Protein AF-A0A318U364-F1 (afdb_monomer_lite)

Radius of gyration: 12.67 Å; chain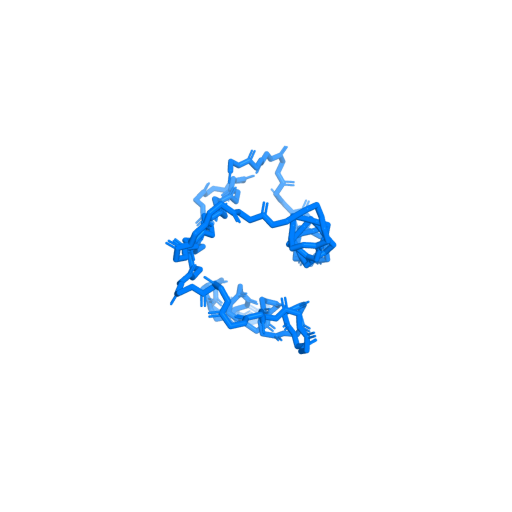s: 1; bounding box: 30×21×34 Å

Secondary structure (DSSP, 8-state):
-----HHHHHHHHHHHHHTTT--TTEEEEEEEEETTEEEEEEEESSPPPHHHHHHHHHHHHHHHHH-TT--EE-

Foldseek 3Di:
DPPPPVVNLLVVLLCVLCVVLDDPQWDDWDWDDDQQEIEIDTHGPDDDDPSNVVSVVRSVVSSVVSPVSRDYYD

Structure (mmCIF, N/CA/C/O backbone):
data_AF-A0A318U364-F1
#
_entry.id   AF-A0A318U364-F1
#
loop_
_atom_site.group_PDB
_atom_site.id
_atom_site.type_symbol
_atom_site.label_atom_id
_atom_site.label_alt_id
_atom_site.label_comp_id
_atom_site.label_asym_id
_atom_site.label_entity_id
_atom_site.label_seq_id
_atom_site.pdbx_PDB_ins_code
_atom_site.Cartn_x
_atom_site.Cartn_y
_atom_site.Cartn_z
_atom_site.occupancy
_atom_site.B_iso_or_equiv
_atom_site.auth_seq_id
_atom_site.auth_comp_id
_atom_site.auth_asym_id
_atom_site.auth_atom_id
_atom_site.pdbx_PDB_model_num
ATOM 1 N N . MET A 1 1 ? 17.442 -7.759 -20.756 1.00 48.25 1 MET A N 1
ATOM 2 C CA . MET A 1 1 ? 16.744 -7.722 -19.454 1.00 48.25 1 MET A CA 1
ATOM 3 C C . MET A 1 1 ? 15.308 -8.119 -19.736 1.00 48.25 1 MET A C 1
ATOM 5 O O . MET A 1 1 ? 14.741 -7.495 -20.629 1.00 48.25 1 MET A O 1
ATOM 9 N N . PRO A 1 2 ? 14.748 -9.192 -19.151 1.00 46.59 2 PRO A N 1
ATOM 10 C CA . PRO A 1 2 ? 13.353 -9.494 -19.420 1.00 46.59 2 PRO A CA 1
ATOM 11 C C . PRO A 1 2 ? 12.538 -8.314 -18.894 1.00 46.59 2 PRO A C 1
ATOM 13 O O . PRO A 1 2 ? 12.824 -7.792 -17.816 1.00 46.59 2 PRO A O 1
ATOM 16 N N . ILE A 1 3 ? 11.591 -7.854 -19.703 1.00 50.25 3 ILE A N 1
ATOM 17 C CA . ILE A 1 3 ? 10.624 -6.830 -19.328 1.00 50.25 3 ILE A CA 1
ATOM 18 C C . ILE A 1 3 ? 9.765 -7.479 -18.242 1.00 50.25 3 ILE A C 1
ATOM 20 O O . ILE A 1 3 ? 8.776 -8.145 -18.536 1.00 50.25 3 ILE A O 1
ATOM 24 N N . CYS A 1 4 ? 10.202 -7.398 -16.985 1.00 55.50 4 CYS A N 1
ATOM 25 C CA . CYS A 1 4 ? 9.325 -7.704 -15.872 1.00 55.50 4 CYS A CA 1
ATOM 26 C C . CYS A 1 4 ? 8.231 -6.647 -15.944 1.00 55.50 4 CYS A C 1
ATOM 28 O O . CYS A 1 4 ? 8.525 -5.453 -15.889 1.00 55.50 4 CYS A O 1
ATOM 30 N N . ASN A 1 5 ? 7.002 -7.085 -16.208 1.00 81.75 5 ASN A N 1
ATOM 31 C CA . ASN A 1 5 ? 5.846 -6.208 -16.273 1.00 81.75 5 ASN A CA 1
ATOM 32 C C . ASN A 1 5 ? 5.856 -5.319 -15.015 1.00 81.75 5 ASN A C 1
ATOM 34 O O . ASN A 1 5 ? 5.835 -5.844 -13.904 1.00 81.75 5 ASN A O 1
ATOM 38 N N . ARG A 1 6 ? 5.965 -3.995 -15.190 1.00 81.75 6 ARG A N 1
ATOM 39 C CA . ARG A 1 6 ? 6.137 -3.043 -14.081 1.00 81.75 6 ARG A CA 1
ATOM 40 C C . ARG A 1 6 ? 4.978 -3.133 -13.090 1.00 81.75 6 ARG A C 1
ATOM 42 O O . ARG A 1 6 ? 5.208 -3.056 -11.888 1.00 81.75 6 ARG A O 1
ATOM 49 N N . ASP A 1 7 ? 3.780 -3.422 -13.593 1.00 86.38 7 ASP A N 1
ATOM 50 C CA . ASP A 1 7 ? 2.589 -3.653 -12.778 1.00 86.38 7 ASP A CA 1
ATOM 51 C C . ASP A 1 7 ? 2.736 -4.926 -11.936 1.00 86.38 7 ASP A C 1
ATOM 53 O O . ASP A 1 7 ? 2.412 -4.935 -10.752 1.00 86.38 7 ASP A O 1
ATOM 57 N N . LEU A 1 8 ? 3.296 -5.997 -12.511 1.00 92.81 8 LEU A N 1
ATOM 58 C CA . LEU A 1 8 ? 3.579 -7.227 -11.769 1.00 92.81 8 LEU A CA 1
ATOM 59 C C . LEU A 1 8 ? 4.648 -6.997 -10.693 1.00 92.81 8 LEU A C 1
ATOM 61 O O . LEU A 1 8 ? 4.485 -7.471 -9.572 1.00 92.81 8 LEU A O 1
ATOM 65 N N . SER A 1 9 ? 5.716 -6.257 -11.006 1.00 94.94 9 SER A N 1
ATOM 66 C CA . SER A 1 9 ? 6.742 -5.893 -10.022 1.00 94.94 9 SER A CA 1
ATOM 67 C C . SER A 1 9 ? 6.147 -5.096 -8.861 1.00 94.94 9 SER A C 1
ATOM 69 O O . SER A 1 9 ? 6.451 -5.389 -7.707 1.00 94.94 9 SER A O 1
ATOM 71 N N . LEU A 1 10 ? 5.272 -4.127 -9.156 1.00 95.25 10 LEU A N 1
ATOM 72 C CA . LEU A 1 10 ? 4.582 -3.325 -8.145 1.00 95.25 10 LEU A CA 1
ATOM 73 C C . LEU A 1 10 ? 3.689 -4.192 -7.260 1.00 95.25 10 LEU A C 1
ATOM 75 O O . LEU A 1 10 ? 3.762 -4.088 -6.040 1.00 95.25 10 LEU A O 1
ATOM 79 N N . ILE A 1 11 ? 2.907 -5.095 -7.856 1.00 95.56 11 ILE A N 1
ATOM 80 C CA . ILE A 1 11 ? 2.062 -6.033 -7.106 1.00 95.56 11 ILE A CA 1
ATOM 81 C C . ILE A 1 11 ? 2.911 -6.903 -6.172 1.00 95.56 11 ILE A C 1
ATOM 83 O O . ILE A 1 11 ? 2.560 -7.057 -5.004 1.00 95.56 11 ILE A O 1
ATOM 87 N N . LEU A 1 12 ? 4.029 -7.455 -6.651 1.00 96.38 12 LEU A N 1
ATOM 88 C CA . LEU A 1 12 ? 4.893 -8.324 -5.846 1.00 96.38 12 LEU A CA 1
ATOM 89 C C . LEU A 1 12 ? 5.600 -7.563 -4.715 1.00 96.38 12 LEU A C 1
ATOM 91 O O . LEU A 1 12 ? 5.644 -8.052 -3.584 1.00 96.38 12 LEU A O 1
ATOM 95 N N . SER A 1 13 ? 6.113 -6.364 -4.998 1.00 97.12 13 SER A N 1
ATOM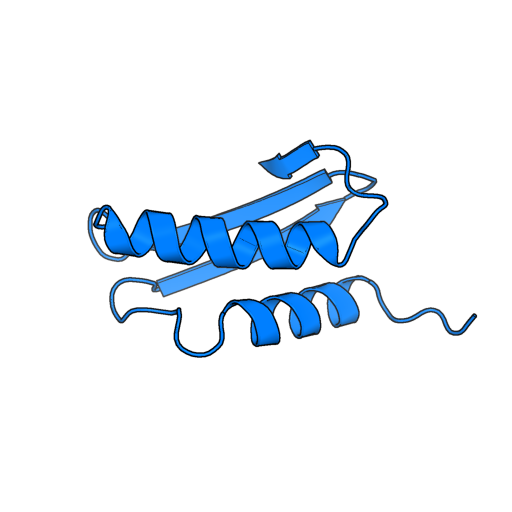 96 C CA . SER A 1 13 ? 6.708 -5.486 -3.985 1.00 97.12 13 SER A CA 1
ATOM 97 C C . SER A 1 13 ? 5.674 -5.101 -2.922 1.00 97.12 13 SER A C 1
ATOM 99 O O . SER A 1 13 ? 5.916 -5.288 -1.727 1.00 97.12 13 SER A O 1
ATOM 101 N N . ALA A 1 14 ? 4.469 -4.701 -3.342 1.00 96.75 14 ALA A N 1
ATOM 102 C CA . ALA A 1 14 ? 3.375 -4.367 -2.438 1.00 96.75 14 ALA A CA 1
ATOM 103 C C . ALA A 1 14 ? 2.941 -5.564 -1.582 1.00 96.75 14 ALA A C 1
ATOM 105 O O . ALA A 1 14 ? 2.786 -5.417 -0.373 1.00 96.75 14 ALA A O 1
ATOM 106 N N . GLN A 1 15 ? 2.802 -6.761 -2.162 1.00 96.38 15 GLN A N 1
ATOM 107 C CA . GLN A 1 15 ? 2.479 -7.980 -1.409 1.00 96.38 15 GLN A CA 1
ATOM 108 C C . GLN A 1 15 ? 3.509 -8.270 -0.315 1.00 96.38 15 GLN A C 1
ATOM 110 O O . GLN A 1 15 ? 3.129 -8.586 0.813 1.00 96.38 15 GLN A O 1
ATOM 115 N N . ARG A 1 16 ? 4.804 -8.144 -0.633 1.00 97.44 16 ARG A N 1
ATOM 116 C CA . ARG A 1 16 ? 5.893 -8.325 0.334 1.00 97.44 16 ARG A CA 1
ATOM 117 C C . ARG A 1 16 ? 5.818 -7.280 1.447 1.00 97.44 16 ARG A C 1
ATOM 119 O O . ARG A 1 16 ? 5.849 -7.645 2.619 1.00 97.44 16 ARG A O 1
ATOM 126 N N . ALA A 1 17 ? 5.717 -6.005 1.084 1.00 97.38 17 ALA A N 1
ATOM 127 C CA . ALA A 1 17 ? 5.742 -4.892 2.027 1.00 97.38 17 ALA A CA 1
ATOM 128 C C . ALA A 1 17 ? 4.498 -4.842 2.929 1.00 97.38 17 ALA A C 1
ATOM 130 O O . ALA A 1 17 ? 4.584 -4.413 4.079 1.00 97.38 17 ALA A O 1
ATOM 131 N N . LEU A 1 18 ? 3.346 -5.305 2.435 1.00 96.75 18 LEU A N 1
ATOM 132 C CA . LEU A 1 18 ? 2.079 -5.339 3.170 1.00 96.75 18 LEU A CA 1
ATOM 133 C C . LEU A 1 18 ? 1.866 -6.614 3.992 1.00 96.75 18 LEU A C 1
ATOM 135 O O . LEU A 1 18 ? 0.879 -6.709 4.728 1.00 96.75 18 LEU A O 1
ATOM 139 N N . PHE A 1 19 ? 2.751 -7.606 3.887 1.00 95.81 19 PHE A N 1
ATOM 140 C CA . PHE A 1 19 ? 2.587 -8.875 4.588 1.00 95.81 19 PHE A CA 1
ATOM 141 C C . PHE A 1 19 ? 2.514 -8.658 6.111 1.00 95.81 19 PHE A C 1
ATOM 143 O O . PHE A 1 19 ? 3.436 -8.116 6.715 1.00 95.81 19 PHE A O 1
ATOM 150 N N . ASN A 1 20 ? 1.401 -9.073 6.731 1.00 93.31 20 ASN A N 1
ATOM 151 C CA . ASN A 1 20 ? 1.049 -8.807 8.138 1.00 93.31 20 ASN A CA 1
ATOM 152 C C . ASN A 1 20 ? 0.904 -7.318 8.529 1.00 93.31 20 ASN A C 1
ATOM 154 O O . ASN A 1 20 ? 0.938 -6.998 9.716 1.00 93.31 20 ASN A O 1
ATOM 158 N N . ARG A 1 21 ? 0.704 -6.410 7.565 1.00 94.25 21 ARG A N 1
ATOM 159 C CA . ARG A 1 21 ? 0.519 -4.962 7.802 1.00 94.25 21 ARG A CA 1
ATOM 160 C C . ARG A 1 21 ? -0.825 -4.412 7.306 1.00 94.25 21 ARG A C 1
ATOM 162 O O . ARG A 1 21 ? -1.064 -3.212 7.381 1.00 94.25 21 ARG A O 1
ATOM 169 N N . VAL A 1 22 ? -1.715 -5.277 6.818 1.00 94.94 22 VAL A N 1
ATOM 170 C CA . VAL A 1 22 ? -3.093 -4.920 6.443 1.00 94.94 22 VAL A CA 1
ATOM 171 C C . VAL A 1 22 ? -4.017 -5.208 7.623 1.00 94.94 22 VAL A C 1
ATOM 173 O O . VAL A 1 22 ? -4.214 -6.366 7.997 1.00 94.94 22 VAL A O 1
ATOM 176 N N . THR A 1 23 ? -4.569 -4.159 8.228 1.00 95.81 23 THR A N 1
ATOM 177 C CA . THR A 1 23 ? -5.513 -4.283 9.346 1.00 95.81 23 THR A CA 1
ATOM 178 C C . THR A 1 23 ? -6.938 -4.519 8.847 1.00 95.81 23 THR A C 1
ATOM 180 O O . THR A 1 23 ? -7.242 -4.371 7.665 1.00 95.81 23 THR A O 1
ATOM 183 N N . LYS A 1 24 ? -7.855 -4.855 9.764 1.00 96.25 24 LYS A N 1
ATOM 184 C CA . LYS A 1 24 ? -9.286 -5.011 9.443 1.00 96.25 24 LYS A CA 1
ATOM 185 C C . LYS A 1 24 ? -9.958 -3.705 8.998 1.00 96.25 24 LYS A C 1
ATOM 187 O O . LYS A 1 24 ? -11.021 -3.768 8.383 1.00 96.25 24 LYS A O 1
ATOM 192 N N . ASN A 1 25 ? -9.374 -2.558 9.347 1.00 97.62 25 ASN A N 1
ATOM 193 C CA . ASN A 1 25 ? -9.889 -1.248 8.966 1.00 97.62 25 ASN A CA 1
ATOM 194 C C . ASN A 1 25 ? -9.563 -0.919 7.499 1.00 97.62 25 ASN A C 1
ATOM 196 O O . ASN A 1 25 ? -10.312 -0.195 6.853 1.00 97.62 25 ASN A O 1
ATOM 200 N N . VAL A 1 26 ? -8.488 -1.487 6.936 1.00 97.31 26 VAL A N 1
ATOM 201 C CA . VAL A 1 26 ? -8.135 -1.310 5.521 1.00 97.31 26 VAL A CA 1
ATOM 202 C C . VAL A 1 26 ? -9.118 -2.081 4.636 1.00 97.31 26 VAL A C 1
ATOM 204 O O . VAL A 1 26 ? -9.235 -3.304 4.722 1.00 97.31 26 VAL A O 1
ATOM 207 N N . LYS A 1 27 ? -9.814 -1.369 3.746 1.00 97.31 27 LYS A N 1
ATOM 208 C CA . LYS A 1 27 ? -10.767 -1.943 2.780 1.00 97.31 27 LYS A CA 1
ATOM 209 C C . LYS A 1 27 ? -10.157 -2.187 1.417 1.00 97.31 27 LYS A C 1
ATOM 211 O O . LYS A 1 27 ? -10.495 -3.167 0.759 1.00 97.31 27 LYS A O 1
ATOM 216 N N . ALA A 1 28 ? -9.300 -1.275 0.984 1.00 96.62 28 ALA A N 1
ATOM 217 C CA . ALA A 1 28 ? -8.660 -1.350 -0.312 1.00 96.62 28 ALA A CA 1
ATOM 218 C C . ALA A 1 28 ? -7.358 -0.558 -0.304 1.00 96.62 28 ALA A C 1
ATOM 220 O O . ALA A 1 28 ? -7.206 0.418 0.431 1.00 96.62 28 ALA A O 1
ATOM 221 N N . ILE A 1 29 ? -6.445 -0.975 -1.172 1.00 95.81 29 ILE A N 1
ATOM 222 C CA . ILE A 1 29 ? -5.231 -0.241 -1.498 1.00 95.81 29 ILE A CA 1
ATOM 223 C C . ILE A 1 29 ? -5.197 -0.124 -3.015 1.00 95.81 29 ILE A C 1
ATOM 225 O O . ILE A 1 29 ? -5.304 -1.126 -3.723 1.00 95.81 29 ILE A O 1
ATOM 229 N N . TYR A 1 30 ? -5.083 1.104 -3.500 1.00 95.25 30 TYR A N 1
ATOM 230 C CA . TYR A 1 30 ? -4.856 1.400 -4.903 1.00 95.25 30 TYR A CA 1
ATOM 231 C C . TYR A 1 30 ? -3.418 1.865 -5.075 1.00 95.25 30 TYR A C 1
ATOM 233 O O . TYR A 1 30 ? -2.955 2.749 -4.352 1.00 95.25 30 TYR A O 1
ATOM 241 N N . SER A 1 31 ? -2.728 1.288 -6.054 1.00 94.50 31 SER A N 1
ATOM 242 C CA . SER A 1 31 ? -1.400 1.743 -6.423 1.00 94.50 31 SER A CA 1
ATOM 243 C C . SER A 1 31 ? -1.178 1.679 -7.923 1.00 94.50 31 SER A C 1
ATOM 245 O O . SER A 1 31 ? -1.654 0.766 -8.597 1.00 94.50 31 SER A O 1
ATOM 247 N N . THR A 1 32 ? -0.456 2.668 -8.435 1.00 94.62 32 THR A N 1
ATOM 248 C CA . THR A 1 32 ? -0.019 2.728 -9.827 1.00 94.62 32 THR A CA 1
ATOM 249 C C . THR A 1 32 ? 1.303 3.470 -9.913 1.00 94.62 32 THR A C 1
ATOM 2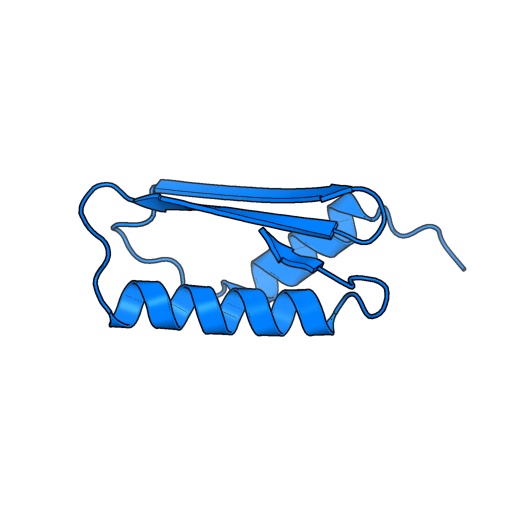51 O O . THR A 1 32 ? 1.576 4.367 -9.114 1.00 94.62 32 THR A O 1
ATOM 254 N N . ILE A 1 33 ? 2.094 3.136 -10.929 1.00 94.25 33 ILE A N 1
ATOM 255 C CA . ILE A 1 33 ? 3.274 3.905 -11.306 1.00 94.25 33 ILE A CA 1
ATOM 256 C C . ILE A 1 33 ? 3.039 4.517 -12.686 1.00 94.25 33 ILE A C 1
ATOM 258 O O . ILE A 1 33 ? 2.785 3.801 -13.653 1.00 94.25 33 ILE A O 1
ATOM 262 N N . VAL A 1 34 ? 3.155 5.840 -12.790 1.00 93.50 34 VAL A N 1
ATOM 263 C CA . VAL A 1 34 ? 3.064 6.571 -14.062 1.00 93.50 34 VAL A CA 1
ATOM 264 C C . VAL A 1 34 ? 4.318 7.425 -14.211 1.00 93.50 34 VAL A C 1
ATOM 266 O O . VAL A 1 34 ? 4.520 8.378 -13.467 1.00 93.50 34 VAL A O 1
ATOM 269 N N . GLY A 1 35 ? 5.184 7.070 -15.163 1.00 91.88 35 GLY A N 1
ATOM 270 C CA . GLY A 1 35 ? 6.490 7.719 -15.306 1.00 91.88 35 GLY A CA 1
ATOM 271 C C . GLY A 1 35 ? 7.406 7.424 -14.113 1.00 91.88 35 GLY A C 1
ATOM 272 O O . GLY A 1 35 ? 7.767 6.265 -13.887 1.00 91.88 35 GLY A O 1
ATOM 273 N N . ASP A 1 36 ? 7.771 8.474 -13.382 1.00 93.81 36 ASP A N 1
ATOM 274 C CA . ASP A 1 36 ? 8.615 8.493 -12.177 1.00 93.81 36 ASP A CA 1
ATOM 275 C C . ASP A 1 36 ? 7.805 8.727 -10.887 1.00 93.81 36 ASP A C 1
ATOM 277 O O . ASP A 1 36 ? 8.365 9.041 -9.834 1.00 93.81 36 ASP A O 1
ATOM 281 N N . LYS A 1 37 ? 6.479 8.591 -10.967 1.00 94.69 37 LYS A N 1
ATOM 282 C CA . LYS A 1 37 ? 5.562 8.876 -9.870 1.00 94.69 37 LYS A CA 1
ATOM 283 C C . LYS A 1 37 ? 4.816 7.630 -9.417 1.00 94.69 37 LYS A C 1
ATOM 285 O O . LYS A 1 37 ? 4.185 6.954 -10.233 1.00 94.69 37 LYS A O 1
ATOM 290 N N . LEU A 1 38 ? 4.866 7.366 -8.111 1.00 95.00 38 LEU A N 1
ATOM 291 C CA . LEU A 1 38 ? 4.058 6.352 -7.434 1.00 95.00 38 LEU A CA 1
ATOM 292 C C . LEU A 1 38 ? 2.830 7.023 -6.811 1.00 95.00 38 LEU A C 1
ATOM 294 O O . LEU A 1 38 ? 2.966 7.974 -6.049 1.00 95.00 38 LEU A O 1
ATOM 298 N N . THR A 1 39 ? 1.639 6.511 -7.097 1.00 95.44 39 THR A N 1
ATOM 299 C CA . THR A 1 39 ? 0.427 6.865 -6.346 1.00 95.44 39 THR A CA 1
ATOM 300 C C . THR A 1 39 ? 0.088 5.723 -5.401 1.00 95.44 39 THR A C 1
ATOM 302 O O . THR A 1 39 ? 0.072 4.561 -5.825 1.00 95.44 39 THR A O 1
ATOM 305 N N . TRP A 1 40 ? -0.197 6.043 -4.140 1.00 95.44 40 TRP A N 1
ATOM 306 C CA . TRP A 1 40 ? -0.569 5.076 -3.112 1.00 95.44 40 TRP A CA 1
ATOM 307 C C . TRP A 1 40 ? -1.747 5.586 -2.287 1.00 95.44 40 TRP A C 1
ATOM 309 O O . TRP A 1 40 ? -1.619 6.473 -1.448 1.00 95.44 40 TRP A O 1
ATOM 319 N N . ILE A 1 41 ? -2.912 4.982 -2.493 1.00 96.56 41 ILE A N 1
ATOM 320 C CA . ILE A 1 41 ? -4.136 5.377 -1.800 1.00 96.56 41 ILE A CA 1
ATOM 321 C C . ILE A 1 41 ? -4.617 4.206 -0.959 1.00 96.56 41 ILE A C 1
ATOM 323 O O . ILE A 1 41 ? -4.835 3.108 -1.474 1.00 96.56 41 ILE A O 1
ATOM 327 N N . VAL A 1 42 ? -4.823 4.459 0.332 1.00 96.62 42 VAL A N 1
ATOM 328 C CA . VAL A 1 42 ? -5.365 3.480 1.276 1.00 96.62 42 VAL A CA 1
ATOM 329 C C . VAL A 1 42 ? -6.760 3.918 1.690 1.00 96.62 42 VAL A C 1
ATOM 331 O O . VAL A 1 42 ? -6.961 5.035 2.163 1.00 96.62 42 VAL A O 1
ATOM 334 N N . TYR A 1 43 ? -7.727 3.029 1.495 1.00 97.50 43 TYR A N 1
ATOM 335 C CA . TYR A 1 43 ? -9.118 3.242 1.866 1.00 97.50 43 TYR A CA 1
ATOM 336 C C . TYR A 1 43 ? -9.399 2.540 3.189 1.00 97.50 43 TYR A C 1
ATOM 338 O O . TYR A 1 43 ? -9.194 1.328 3.302 1.00 97.50 43 TYR A O 1
ATOM 346 N N . TYR A 1 44 ? -9.908 3.295 4.158 1.00 97.81 44 TYR A N 1
ATOM 347 C CA . TYR A 1 44 ? -10.255 2.803 5.487 1.00 97.81 44 TYR A CA 1
ATOM 348 C C . TYR A 1 44 ? -11.772 2.810 5.702 1.00 97.81 44 TYR A C 1
ATOM 350 O O . TYR A 1 44 ? -12.483 3.602 5.083 1.00 97.81 44 TYR A O 1
ATOM 358 N N . ASP A 1 45 ? -12.265 1.918 6.563 1.00 98.00 45 ASP A N 1
ATOM 359 C CA . ASP A 1 45 ? -13.672 1.885 6.996 1.00 98.00 45 ASP A CA 1
ATOM 360 C C . ASP A 1 45 ? -14.002 3.064 7.913 1.00 98.00 45 ASP A C 1
ATOM 362 O O . ASP A 1 45 ? -15.046 3.704 7.801 1.00 98.00 45 ASP A O 1
ATOM 366 N N . THR A 1 46 ? -13.088 3.330 8.841 1.00 97.50 46 THR A N 1
ATOM 367 C CA . THR A 1 46 ? -13.145 4.407 9.823 1.00 97.50 46 THR A CA 1
ATOM 368 C C . THR A 1 46 ? -11.860 5.217 9.767 1.00 97.50 46 THR A C 1
ATOM 370 O O . THR A 1 46 ? -10.907 4.842 9.086 1.00 97.50 46 THR A O 1
ATOM 373 N N . GLU A 1 47 ? -11.811 6.322 10.509 1.00 97.88 47 GLU A N 1
ATOM 374 C CA . GLU A 1 47 ? -10.579 7.093 10.666 1.00 97.88 47 GLU A CA 1
ATOM 375 C C . GLU A 1 47 ? -9.414 6.167 11.075 1.00 97.88 47 GLU A C 1
ATOM 377 O O . GLU A 1 47 ? -9.578 5.376 12.013 1.00 97.88 47 GLU A O 1
ATOM 382 N N . PRO A 1 48 ? -8.290 6.180 10.335 1.00 97.19 48 PRO A N 1
ATOM 383 C CA . PRO A 1 48 ? -7.160 5.315 10.630 1.00 97.19 48 PRO A CA 1
ATOM 384 C C . PRO A 1 48 ? -6.466 5.748 11.918 1.00 97.19 48 PRO A C 1
ATOM 386 O O . PRO A 1 48 ? -6.341 6.940 12.202 1.00 97.19 48 PRO A O 1
ATOM 389 N N . THR A 1 49 ? -5.971 4.781 12.685 1.00 97.88 49 THR A N 1
ATOM 390 C CA . THR A 1 49 ? -5.146 5.083 13.863 1.00 97.88 49 THR A CA 1
ATOM 391 C C . THR A 1 49 ? -3.733 5.518 13.460 1.00 97.88 49 THR A C 1
ATOM 393 O O . THR A 1 49 ? -3.286 5.267 12.339 1.00 97.88 49 THR A O 1
ATOM 396 N N . GLU A 1 50 ? -2.986 6.127 14.387 1.00 97.75 50 GLU A N 1
ATOM 397 C CA . GLU A 1 50 ? -1.570 6.459 14.160 1.00 97.75 50 GLU A CA 1
ATOM 398 C C . GLU A 1 50 ? -0.737 5.219 13.795 1.00 97.75 50 GLU A C 1
ATOM 400 O O . GLU A 1 50 ? 0.081 5.276 12.878 1.00 97.75 50 GLU A O 1
ATOM 405 N N . ASP A 1 51 ? -1.007 4.078 14.438 1.00 97.06 51 ASP A N 1
ATOM 406 C CA . ASP A 1 51 ? -0.350 2.804 14.128 1.00 97.06 51 ASP A CA 1
ATOM 407 C C . ASP A 1 51 ? -0.666 2.326 12.704 1.00 97.06 51 ASP A C 1
ATOM 409 O O . A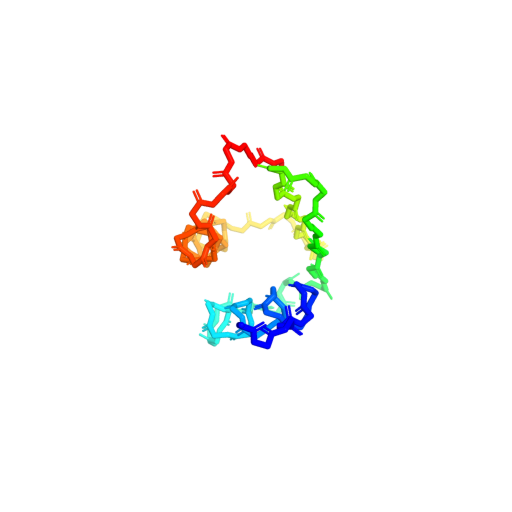SP A 1 51 ? 0.207 1.814 12.004 1.00 97.06 51 ASP A O 1
ATOM 413 N N . GLU A 1 52 ? -1.909 2.495 12.244 1.00 97.00 52 GLU A N 1
ATOM 414 C CA . GLU A 1 52 ? -2.307 2.131 10.882 1.00 97.00 52 GLU A CA 1
ATOM 415 C C . GLU A 1 52 ? -1.609 3.009 9.844 1.00 97.00 52 GLU A C 1
ATOM 417 O O . GLU A 1 52 ? -1.097 2.495 8.849 1.00 97.00 52 GLU A O 1
ATOM 422 N N . ILE A 1 53 ? -1.521 4.314 10.106 1.00 96.19 53 ILE A N 1
ATOM 423 C CA . ILE A 1 53 ? -0.784 5.258 9.261 1.00 96.19 53 ILE A CA 1
ATOM 424 C C . ILE A 1 53 ? 0.705 4.887 9.218 1.00 96.19 53 ILE A C 1
ATOM 426 O O . ILE A 1 53 ? 1.299 4.866 8.137 1.00 96.19 53 ILE A O 1
ATOM 430 N N . GLU A 1 54 ? 1.307 4.547 10.360 1.00 97.12 54 GLU A N 1
ATOM 431 C CA . GLU A 1 54 ? 2.709 4.127 10.443 1.00 97.12 54 GLU A CA 1
ATOM 432 C C . GLU A 1 54 ? 2.962 2.833 9.657 1.00 97.12 54 GLU A C 1
ATOM 434 O O . GLU A 1 54 ? 3.910 2.765 8.872 1.00 97.12 54 GLU A O 1
ATOM 439 N N . LEU A 1 55 ? 2.086 1.829 9.794 1.00 96.56 55 LEU A N 1
ATOM 440 C CA . LEU A 1 55 ? 2.167 0.578 9.033 1.00 96.56 55 LEU A CA 1
ATOM 441 C C . LEU A 1 55 ? 2.160 0.832 7.523 1.00 96.56 55 LEU A C 1
ATOM 443 O O . LEU A 1 55 ? 2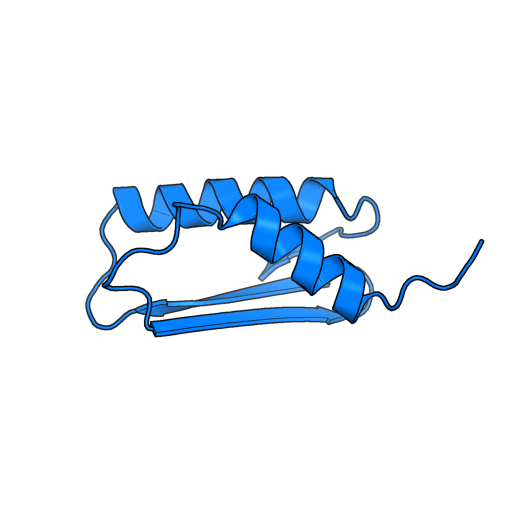.959 0.230 6.799 1.00 96.56 55 LEU A O 1
ATOM 447 N N . GLN A 1 56 ? 1.301 1.741 7.052 1.00 94.81 56 GLN A N 1
ATOM 448 C CA . GLN A 1 56 ? 1.277 2.116 5.640 1.00 94.81 56 GLN A CA 1
ATOM 449 C C . GLN A 1 56 ? 2.526 2.895 5.236 1.00 94.81 56 GLN A C 1
ATOM 451 O O . GLN A 1 56 ? 3.094 2.603 4.189 1.00 94.81 56 GLN A O 1
ATOM 456 N N . ARG A 1 57 ? 3.022 3.823 6.065 1.00 95.19 57 ARG A N 1
ATOM 457 C CA . ARG A 1 57 ? 4.250 4.573 5.756 1.00 95.19 57 ARG A CA 1
ATOM 458 C C . ARG A 1 57 ? 5.453 3.645 5.589 1.00 95.19 57 ARG A C 1
ATOM 460 O O . ARG A 1 57 ? 6.235 3.821 4.652 1.00 95.19 57 ARG A O 1
ATOM 467 N N . ILE A 1 58 ? 5.593 2.650 6.465 1.00 96.50 58 ILE A N 1
ATOM 468 C CA . ILE A 1 58 ? 6.660 1.644 6.381 1.00 96.50 58 ILE A CA 1
ATOM 469 C C . ILE A 1 58 ? 6.519 0.826 5.095 1.00 96.50 58 ILE A C 1
ATOM 471 O O . ILE A 1 58 ? 7.485 0.717 4.340 1.00 96.50 58 ILE A O 1
ATOM 475 N N . ALA A 1 59 ? 5.325 0.288 4.820 1.00 96.62 59 ALA A N 1
ATOM 476 C CA . ALA A 1 59 ? 5.083 -0.510 3.619 1.00 96.62 59 ALA A CA 1
ATOM 477 C C . ALA A 1 59 ? 5.399 0.284 2.343 1.00 96.62 59 ALA A C 1
ATOM 479 O O . ALA A 1 59 ? 6.149 -0.173 1.486 1.00 96.62 59 ALA A O 1
ATOM 480 N N . THR A 1 60 ? 4.904 1.511 2.261 1.00 95.62 60 THR A N 1
ATOM 481 C CA . THR A 1 60 ? 5.164 2.423 1.154 1.00 95.62 60 THR A CA 1
ATOM 482 C C . THR A 1 60 ? 6.650 2.732 0.980 1.00 95.62 60 THR A C 1
ATOM 484 O O . THR A 1 60 ? 7.144 2.729 -0.144 1.00 95.62 60 THR A O 1
ATOM 487 N N . THR A 1 61 ? 7.382 2.975 2.071 1.00 95.38 61 THR A N 1
ATOM 488 C CA . THR A 1 61 ? 8.827 3.255 2.010 1.00 95.38 61 THR A CA 1
ATOM 489 C C . THR A 1 61 ? 9.583 2.072 1.415 1.00 95.38 61 THR A C 1
ATOM 491 O O . THR A 1 61 ? 10.423 2.250 0.538 1.00 95.38 61 THR A O 1
ATOM 494 N N . GLU A 1 62 ? 9.252 0.856 1.850 1.00 96.31 62 GLU A N 1
ATOM 495 C CA . GLU A 1 62 ? 9.845 -0.362 1.301 1.00 96.31 62 GLU A CA 1
ATOM 496 C C . GLU A 1 62 ? 9.541 -0.539 -0.190 1.00 96.31 62 GLU A C 1
ATOM 498 O O . GLU A 1 62 ? 10.425 -0.958 -0.932 1.00 96.31 62 GLU A O 1
ATOM 503 N N . ILE A 1 63 ? 8.323 -0.203 -0.627 1.00 96.00 63 ILE A N 1
ATOM 504 C CA . ILE A 1 63 ? 7.941 -0.260 -2.042 1.00 96.00 63 ILE A CA 1
ATOM 505 C C . ILE A 1 63 ? 8.758 0.752 -2.839 1.00 96.00 63 ILE A C 1
ATOM 507 O O . ILE A 1 63 ? 9.377 0.375 -3.823 1.00 96.00 63 ILE A O 1
ATOM 511 N N . VAL A 1 64 ? 8.831 2.014 -2.406 1.00 95.25 64 VAL A N 1
ATOM 512 C CA . VAL A 1 64 ? 9.618 3.050 -3.100 1.00 95.25 64 VAL A CA 1
ATOM 513 C C . VAL A 1 64 ? 11.088 2.637 -3.238 1.00 95.25 64 VAL A C 1
ATOM 515 O O . VAL A 1 64 ? 11.680 2.840 -4.295 1.00 95.25 64 VAL A O 1
ATOM 518 N N . CYS A 1 65 ? 11.671 1.992 -2.223 1.00 94.75 65 CYS A N 1
ATOM 519 C CA . CYS A 1 65 ? 13.041 1.477 -2.298 1.00 94.75 65 CYS A CA 1
ATOM 520 C C . CYS A 1 65 ? 13.247 0.385 -3.364 1.00 94.75 65 CYS 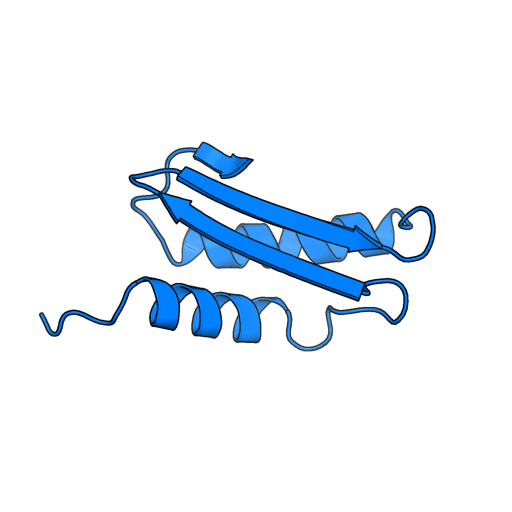A C 1
ATOM 522 O O . CYS A 1 65 ? 14.370 0.230 -3.845 1.00 94.75 65 CYS A O 1
ATOM 524 N N . ASP A 1 66 ? 12.198 -0.343 -3.753 1.00 95.75 66 ASP A N 1
ATOM 525 C CA . ASP A 1 66 ? 12.260 -1.359 -4.808 1.00 95.75 66 ASP A CA 1
ATOM 526 C C . ASP A 1 66 ? 12.228 -0.740 -6.230 1.00 95.75 66 ASP A C 1
ATOM 528 O O . ASP A 1 66 ? 12.558 -1.426 -7.201 1.00 95.75 66 ASP A O 1
ATOM 532 N N . PHE A 1 67 ? 11.882 0.551 -6.365 1.00 94.44 67 PHE A N 1
ATOM 533 C CA . PHE A 1 67 ? 11.779 1.277 -7.641 1.00 94.44 67 PHE A CA 1
ATOM 534 C C . PHE A 1 67 ? 12.676 2.531 -7.648 1.00 94.44 67 PHE A C 1
ATOM 536 O O . PHE A 1 67 ? 12.190 3.644 -7.429 1.00 94.44 67 PHE A O 1
ATOM 543 N N . PRO A 1 68 ? 13.991 2.392 -7.916 1.00 92.31 68 PRO A N 1
ATOM 544 C CA . PRO A 1 68 ? 14.954 3.497 -7.839 1.00 92.31 68 PRO A CA 1
ATOM 545 C C . PRO A 1 68 ? 14.684 4.644 -8.825 1.00 92.31 68 PRO A C 1
ATOM 547 O O . PRO A 1 68 ? 15.268 5.717 -8.699 1.00 92.31 68 PRO A O 1
ATOM 550 N N . GLU A 1 69 ? 13.836 4.426 -9.827 1.00 92.25 69 GLU A N 1
ATOM 551 C CA . GLU A 1 69 ? 13.409 5.439 -10.786 1.00 92.25 69 GLU A CA 1
ATOM 552 C C . GLU A 1 69 ? 12.237 6.316 -10.306 1.00 92.25 69 GLU A C 1
ATOM 554 O O . GLU A 1 69 ? 11.855 7.248 -11.014 1.00 92.25 69 GLU A O 1
ATOM 559 N N . ILE A 1 70 ? 11.636 6.015 -9.149 1.00 93.81 70 ILE A N 1
ATOM 560 C CA . ILE A 1 70 ? 10.567 6.830 -8.564 1.00 93.81 70 ILE A CA 1
ATOM 561 C C . ILE A 1 70 ? 11.174 8.049 -7.872 1.00 93.81 70 ILE A C 1
ATOM 563 O O . ILE A 1 70 ? 11.988 7.931 -6.960 1.00 93.81 70 ILE A O 1
ATOM 567 N N . MET A 1 71 ? 10.734 9.231 -8.295 1.00 93.06 71 MET A N 1
ATOM 568 C CA . MET A 1 71 ? 11.227 10.527 -7.819 1.00 93.06 71 MET A CA 1
ATOM 569 C C . MET A 1 71 ? 10.199 11.267 -6.962 1.00 93.06 71 MET A C 1
ATOM 571 O O . MET A 1 71 ? 10.551 12.198 -6.237 1.00 93.06 71 MET A O 1
ATOM 575 N N . SER A 1 72 ? 8.923 10.886 -7.054 1.00 93.00 72 SER A N 1
ATOM 576 C CA . SER A 1 72 ? 7.836 11.523 -6.313 1.00 93.00 72 SER A CA 1
ATOM 577 C C . SER A 1 72 ? 6.728 10.540 -5.956 1.00 93.00 72 SER A C 1
ATOM 579 O O . SER A 1 72 ? 6.554 9.505 -6.607 1.00 93.00 72 SER A O 1
ATOM 581 N N . MET A 1 73 ? 5.976 10.883 -4.911 1.00 90.56 73 MET A N 1
ATOM 582 C CA . MET A 1 73 ? 4.883 10.069 -4.410 1.00 90.56 73 MET A CA 1
ATOM 583 C C . MET A 1 73 ? 3.672 10.924 -4.024 1.00 90.56 73 MET A C 1
ATOM 585 O O . MET A 1 73 ? 3.845 11.963 -3.385 1.00 90.56 73 MET A O 1
ATOM 589 N N . ASP A 1 74 ? 2.484 10.429 -4.385 1.00 86.06 74 ASP A N 1
ATOM 590 C CA . ASP A 1 74 ? 1.169 10.931 -3.960 1.00 86.06 74 ASP A CA 1
ATOM 591 C C . ASP A 1 74 ? 0.426 9.922 -3.080 1.00 86.06 74 ASP A C 1
ATOM 593 O O . ASP A 1 74 ? 0.425 8.717 -3.441 1.00 86.06 74 ASP A O 1
#

Sequence (74 aa):
MPICNRDLSLILSAQRALFNRVTKNVKAIYSTIVGDKLTWIVYYDTEPTEDEIELQRIATTEIVCDFPEIMSMD

pLDDT: mean 92.53, std 10.62, range [46.59, 98.0]

Organism: NCBI:txid1202712

InterPro domains:
  IPR058702 MafI2-like [PF26541] (9-73)